Protein AF-A0A172UB29-F1 (afdb_monomer)

Secondary structure (DSSP, 8-state):
-HHHHHHHHH-EE-HHHHHTTHHHHHHHHHHHHHHTHHHHHHHHHHHHHHHHHHHHTSPTT--EEEEET-SS-TT--HHHHHTT-SEEEEE-SEE-TTGGGSS---SS----PPPP----------PPPPP-----

pLDDT: mean 78.4, std 21.33, range [29.17, 97.94]

Sequence (136 aa):
MIAEFIHYLGTRTNPGARRLGYAGEAAALEARHRRCREAWLPHLAATRAALLRAAELAHPNSGDALLVGGGSVHDLPLAELMDRFDRIVLLDIAFGVEARRFGQTLAEAVAAMPPRRHRHRRLAGKTPQPAARRIA

Radius of gyration: 22.89 Å; Cα contacts (8 Å, |Δi|>4): 131; chains: 1; bounding box: 74×30×66 Å

Solvent-accessible surface area (backbone atoms only — not comparable to full-atom values): 8321 Å² total; per-residue (Å²): 110,69,63,26,50,56,37,32,73,48,34,48,56,52,73,68,44,46,74,72,39,46,34,55,53,55,10,46,50,53,45,44,48,68,75,40,41,76,84,40,47,66,56,35,51,50,47,26,54,48,52,51,56,56,50,69,72,51,57,89,85,59,43,63,44,81,40,80,72,39,18,62,47,83,45,55,56,56,69,69,46,54,77,71,25,84,40,79,45,71,40,59,76,37,32,32,60,66,33,52,73,80,45,85,74,71,89,80,66,93,69,77,75,78,78,77,82,74,80,77,78,77,80,81,75,83,78,84,80,84,82,84,78,86,77,135

Nearest PDB structures (foldseek):
  7e7g-assembly1_A-2  TM=4.450E-01  e=2.363E+00  Pseudomonas aeruginosa PAO1

Foldseek 3Di:
DVQLVVFLVQKAADPVCVVVCVSSVLSVVVVCCVVCVVVCVVVLVVLQVVVVVVLVPQDQQNAEEEDEPCQEVSSHPVVSVVVRHVYYHYDDRMHTNVSVVVDPPPSDDPDDDDDDDDPPPDPPDDDDDDDDDDDD

Structure (mmCIF, N/CA/C/O backbone):
data_AF-A0A172UB29-F1
#
_entry.id   AF-A0A172UB29-F1
#
loop_
_atom_site.group_PDB
_atom_site.id
_atom_site.type_symbol
_atom_site.label_atom_id
_atom_site.label_alt_id
_atom_site.label_comp_id
_atom_site.label_asym_id
_atom_site.label_entity_id
_atom_site.label_seq_id
_atom_site.pdbx_PDB_ins_code
_atom_site.Cartn_x
_atom_site.Cartn_y
_atom_site.Cartn_z
_atom_site.occupancy
_atom_site.B_iso_or_equiv
_atom_site.auth_seq_id
_atom_site.auth_comp_id
_atom_site.auth_asym_id
_atom_site.auth_atom_id
_atom_site.pdbx_PDB_model_num
ATOM 1 N N . MET A 1 1 ? 14.954 -1.506 -15.864 1.00 76.56 1 MET A N 1
ATOM 2 C CA . MET A 1 1 ? 14.583 -2.849 -16.365 1.00 76.56 1 MET A CA 1
ATOM 3 C C . MET A 1 1 ? 14.936 -3.980 -15.396 1.00 76.56 1 MET A C 1
ATOM 5 O O . MET A 1 1 ? 14.059 -4.780 -15.102 1.00 76.56 1 MET A O 1
ATOM 9 N N . ILE A 1 2 ? 16.180 -4.088 -14.898 1.00 83.88 2 ILE A N 1
ATOM 10 C CA . ILE A 1 2 ? 16.585 -5.207 -14.014 1.00 83.88 2 ILE A CA 1
ATOM 11 C C . ILE A 1 2 ? 15.893 -5.143 -12.641 1.00 83.88 2 ILE A C 1
ATOM 13 O O . ILE A 1 2 ? 15.374 -6.151 -12.170 1.00 83.88 2 ILE A O 1
ATOM 17 N N . ALA A 1 3 ? 15.851 -3.967 -12.006 1.00 80.75 3 ALA A N 1
ATOM 18 C CA . ALA A 1 3 ? 15.209 -3.803 -10.700 1.00 80.75 3 ALA A CA 1
ATOM 19 C C . ALA A 1 3 ? 13.699 -4.090 -10.770 1.00 80.75 3 ALA A C 1
ATOM 21 O O . ALA A 1 3 ? 13.164 -4.823 -9.944 1.00 80.75 3 ALA A O 1
ATOM 22 N N . GLU A 1 4 ? 13.026 -3.579 -11.799 1.00 85.44 4 GLU A N 1
ATOM 23 C CA . GLU A 1 4 ? 11.618 -3.849 -12.092 1.00 85.44 4 GLU A CA 1
ATOM 24 C C . GLU A 1 4 ? 11.384 -5.344 -12.310 1.00 85.44 4 GLU A C 1
ATOM 26 O O . GLU A 1 4 ? 10.433 -5.896 -11.772 1.00 85.44 4 GLU A O 1
ATOM 31 N N . PHE A 1 5 ? 12.270 -6.035 -13.030 1.00 85.12 5 PHE A N 1
ATOM 32 C CA . PHE A 1 5 ? 12.148 -7.478 -13.223 1.00 85.12 5 PHE A CA 1
ATOM 33 C C . PHE A 1 5 ? 12.222 -8.249 -11.894 1.00 85.12 5 PHE A C 1
ATOM 35 O O . PHE A 1 5 ? 11.398 -9.128 -11.642 1.00 85.12 5 PHE A O 1
ATOM 42 N N . ILE A 1 6 ? 13.137 -7.874 -10.994 1.00 86.69 6 ILE A N 1
ATOM 43 C CA . ILE A 1 6 ? 13.233 -8.470 -9.650 1.00 86.69 6 ILE A CA 1
ATOM 44 C C . ILE A 1 6 ? 11.940 -8.233 -8.856 1.00 86.69 6 ILE A C 1
ATOM 46 O O . ILE A 1 6 ? 11.392 -9.162 -8.258 1.00 86.69 6 ILE A O 1
ATOM 50 N N . HIS A 1 7 ? 11.413 -7.007 -8.872 1.00 87.56 7 HIS A N 1
ATOM 51 C CA . HIS A 1 7 ? 10.161 -6.683 -8.186 1.00 87.56 7 HIS A CA 1
ATOM 52 C C . HIS A 1 7 ? 8.950 -7.401 -8.802 1.00 87.56 7 HIS A C 1
ATOM 54 O O . HIS A 1 7 ? 8.069 -7.864 -8.073 1.00 87.56 7 HIS A O 1
ATOM 60 N N . TYR A 1 8 ? 8.933 -7.585 -10.121 1.00 89.88 8 TYR A N 1
ATOM 61 C CA . TYR A 1 8 ? 7.884 -8.302 -10.845 1.00 89.88 8 TYR A CA 1
ATOM 62 C C . TYR A 1 8 ? 7.794 -9.776 -10.432 1.00 89.88 8 TYR A C 1
ATOM 64 O O . TYR A 1 8 ? 6.691 -10.289 -10.215 1.00 89.88 8 TYR A O 1
ATOM 72 N N . LEU A 1 9 ? 8.944 -10.444 -10.267 1.00 89.38 9 LEU A N 1
ATOM 73 C CA . LEU A 1 9 ? 9.010 -11.825 -9.771 1.00 89.38 9 LEU A CA 1
ATOM 74 C C . LEU A 1 9 ? 8.503 -11.944 -8.328 1.00 89.38 9 LEU A C 1
ATOM 76 O O . LEU A 1 9 ? 7.874 -12.935 -7.965 1.00 89.38 9 LEU A O 1
ATOM 80 N N . GLY A 1 10 ? 8.754 -10.925 -7.505 1.00 86.56 10 GLY A N 1
ATOM 81 C CA . GLY A 1 10 ? 8.307 -10.883 -6.112 1.00 86.56 10 GLY A CA 1
ATOM 82 C C . GLY A 1 10 ? 6.832 -10.515 -5.916 1.00 86.56 10 GLY A C 1
ATOM 83 O O . GLY A 1 10 ? 6.297 -10.736 -4.823 1.00 86.56 10 GLY A O 1
ATOM 84 N N . THR A 1 11 ? 6.184 -9.971 -6.951 1.00 89.56 11 THR A N 1
ATOM 85 C CA . THR A 1 11 ? 4.805 -9.478 -6.895 1.00 89.56 11 THR A CA 1
ATOM 86 C C . THR A 1 11 ? 3.809 -10.633 -6.916 1.00 89.56 11 THR A C 1
ATOM 88 O O . THR A 1 11 ? 3.832 -11.466 -7.823 1.00 89.56 11 THR A O 1
ATOM 91 N N . ARG A 1 12 ? 2.894 -10.675 -5.944 1.00 89.06 12 ARG A N 1
ATOM 92 C CA . ARG A 1 12 ? 1.749 -11.596 -5.918 1.00 89.06 12 ARG A CA 1
ATOM 93 C C . ARG A 1 12 ? 0.516 -10.907 -6.483 1.00 89.06 12 ARG A C 1
ATOM 95 O O . ARG A 1 12 ? 0.157 -9.824 -6.047 1.00 89.06 12 ARG A O 1
ATOM 102 N N . THR A 1 13 ? -0.138 -11.549 -7.438 1.00 90.44 13 THR A N 1
ATOM 103 C CA . THR A 1 13 ? -1.397 -11.092 -8.035 1.00 90.44 13 THR A CA 1
ATOM 104 C C . THR A 1 13 ? -2.075 -12.289 -8.701 1.00 90.44 13 THR A C 1
ATOM 106 O O . THR A 1 13 ? -1.395 -13.278 -9.005 1.00 90.44 13 THR A O 1
ATOM 109 N N . ASN A 1 14 ? -3.384 -12.217 -8.936 1.00 89.56 14 ASN A N 1
ATOM 110 C CA . ASN A 1 14 ? -4.099 -13.275 -9.647 1.00 89.56 14 ASN A CA 1
ATOM 111 C C . ASN A 1 14 ? -3.703 -13.312 -11.147 1.00 89.56 14 ASN A C 1
ATOM 113 O O . ASN A 1 14 ? -3.206 -12.314 -11.687 1.00 89.56 14 ASN A O 1
ATOM 117 N N . PRO A 1 15 ? -3.907 -14.438 -11.861 1.00 90.06 15 PRO A N 1
ATOM 118 C CA . PRO A 1 15 ? -3.489 -14.566 -13.260 1.00 90.06 15 PRO A CA 1
ATOM 119 C C . PRO A 1 15 ? -4.129 -13.541 -14.208 1.00 90.06 15 PRO A C 1
ATOM 121 O O . PRO A 1 15 ? -3.479 -13.087 -15.151 1.00 90.06 15 PRO A O 1
ATOM 124 N N . GLY A 1 16 ? -5.384 -13.152 -13.960 1.00 92.94 16 GLY A N 1
ATOM 125 C CA . GLY A 1 16 ? -6.088 -12.144 -14.756 1.00 92.94 16 GLY A CA 1
ATOM 126 C C . GLY A 1 16 ? -5.430 -10.772 -14.640 1.00 92.94 16 GLY A C 1
ATOM 127 O O . GLY A 1 16 ? -5.076 -10.163 -15.645 1.00 92.94 16 GLY A O 1
ATOM 128 N N . ALA A 1 17 ? -5.169 -10.331 -13.416 1.00 90.06 17 ALA A N 1
ATOM 129 C CA . ALA A 1 17 ? -4.491 -9.078 -13.131 1.00 90.06 17 ALA A CA 1
ATOM 130 C C . ALA A 1 17 ? -3.038 -9.073 -13.633 1.00 90.06 17 ALA A C 1
ATOM 132 O O . ALA A 1 17 ? -2.562 -8.060 -14.148 1.00 90.06 17 ALA A O 1
ATOM 133 N N . ARG A 1 18 ? -2.342 -10.218 -13.582 1.00 91.62 18 ARG A N 1
ATOM 134 C CA . ARG A 1 18 ? -1.015 -10.346 -14.200 1.00 91.62 18 ARG A CA 1
ATOM 135 C C . ARG A 1 18 ? -1.067 -10.136 -15.711 1.00 91.62 18 ARG A C 1
ATOM 137 O O . ARG A 1 18 ? -0.240 -9.397 -16.234 1.00 91.62 18 ARG A O 1
ATOM 144 N N . ARG A 1 19 ? -2.039 -10.744 -16.400 1.00 94.00 19 ARG A N 1
ATOM 145 C CA . ARG A 1 19 ? -2.247 -10.562 -17.850 1.00 94.00 19 ARG A CA 1
ATOM 146 C C . ARG A 1 19 ? -2.591 -9.120 -18.219 1.00 94.00 19 ARG A C 1
ATOM 148 O O . ARG A 1 19 ? -2.198 -8.672 -19.286 1.00 94.00 19 ARG A O 1
ATOM 155 N N . LEU A 1 20 ? -3.288 -8.408 -17.336 1.00 95.50 20 LEU A N 1
ATOM 156 C CA . LEU A 1 20 ? -3.611 -6.987 -17.499 1.00 95.50 20 LEU A CA 1
ATOM 157 C C . LEU A 1 20 ? -2.433 -6.047 -17.180 1.00 95.50 20 LEU A C 1
ATOM 159 O O . LEU A 1 20 ? -2.568 -4.841 -17.342 1.00 95.50 20 LEU A O 1
ATOM 163 N N . GLY A 1 21 ? -1.284 -6.570 -16.740 1.00 94.56 21 GLY A N 1
ATOM 164 C CA . GLY A 1 21 ? -0.074 -5.777 -16.505 1.00 94.56 21 GLY A CA 1
ATOM 165 C C . GLY A 1 21 ? 0.085 -5.223 -15.087 1.00 94.56 21 GLY A C 1
ATOM 166 O O . GLY A 1 21 ? 1.119 -4.626 -14.797 1.00 94.56 21 GLY A O 1
ATOM 167 N N . TYR A 1 22 ? -0.843 -5.484 -14.157 1.00 93.50 22 TYR A N 1
ATOM 168 C CA . TYR A 1 22 ? -0.777 -4.931 -12.792 1.00 93.50 22 TYR A CA 1
ATOM 169 C C . TYR A 1 22 ? 0.471 -5.359 -12.012 1.00 93.50 22 TYR A C 1
ATOM 171 O O . TYR A 1 22 ? 0.996 -4.590 -11.212 1.00 93.50 22 TYR A O 1
ATOM 179 N N . ALA A 1 23 ? 0.998 -6.560 -12.270 1.00 92.56 23 ALA A N 1
ATOM 180 C CA . ALA A 1 23 ? 2.272 -6.972 -11.682 1.00 92.56 23 ALA A CA 1
ATOM 181 C C . ALA A 1 23 ? 3.457 -6.134 -12.194 1.00 92.56 23 ALA A C 1
ATOM 183 O O . ALA A 1 23 ? 4.396 -5.879 -11.444 1.00 92.56 23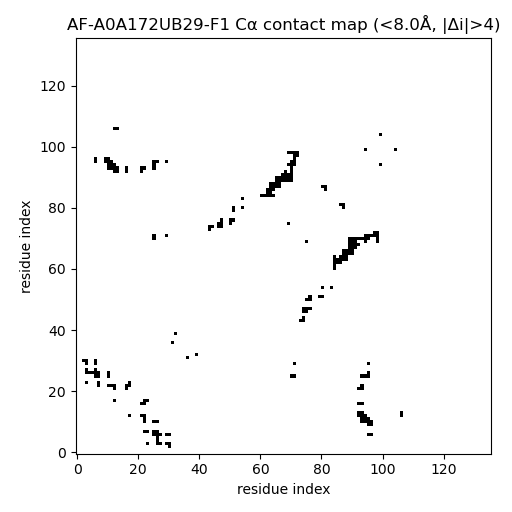 ALA A O 1
ATOM 184 N N . GLY A 1 24 ? 3.418 -5.720 -13.465 1.00 94.44 24 GLY A N 1
ATOM 185 C CA . GLY A 1 24 ? 4.416 -4.834 -14.060 1.00 94.44 24 GLY A CA 1
ATOM 186 C C . GLY A 1 24 ? 4.341 -3.433 -13.463 1.00 94.44 24 GLY A C 1
ATOM 187 O O . GLY A 1 24 ? 5.364 -2.896 -13.048 1.00 94.44 24 GLY A O 1
ATOM 188 N N . GLU A 1 25 ? 3.132 -2.889 -13.328 1.00 93.88 25 GLU A N 1
ATOM 189 C CA . GLU A 1 25 ? 2.908 -1.577 -12.710 1.00 93.88 25 GLU A CA 1
ATOM 190 C C . GLU A 1 25 ? 3.346 -1.543 -11.241 1.00 93.88 25 GLU A C 1
ATOM 192 O O . GLU A 1 25 ? 4.076 -0.638 -10.834 1.00 93.88 25 GLU A O 1
ATOM 197 N N . ALA A 1 26 ? 2.997 -2.566 -10.454 1.00 92.38 26 ALA A N 1
ATOM 198 C CA . ALA A 1 26 ? 3.446 -2.681 -9.066 1.00 92.38 26 ALA A CA 1
ATOM 199 C C . ALA A 1 26 ? 4.982 -2.725 -8.964 1.00 92.38 26 ALA A C 1
ATOM 201 O O . ALA A 1 26 ? 5.587 -2.045 -8.132 1.00 92.38 26 ALA A O 1
ATOM 202 N N . ALA A 1 27 ? 5.636 -3.472 -9.856 1.00 93.88 27 ALA A N 1
ATOM 203 C CA . ALA A 1 27 ? 7.089 -3.549 -9.911 1.00 93.88 27 ALA A CA 1
ATOM 204 C C . ALA A 1 27 ? 7.752 -2.229 -10.339 1.00 93.88 27 ALA A C 1
ATOM 206 O O . ALA A 1 27 ? 8.789 -1.842 -9.790 1.00 93.88 27 ALA A O 1
ATOM 207 N N . ALA A 1 28 ? 7.151 -1.520 -11.296 1.00 93.69 28 ALA A N 1
ATOM 208 C CA . ALA A 1 28 ? 7.603 -0.205 -11.730 1.00 93.69 28 ALA A CA 1
ATOM 209 C C . ALA A 1 28 ? 7.442 0.843 -10.619 1.00 93.69 28 ALA A C 1
ATOM 211 O O . ALA A 1 28 ? 8.308 1.711 -10.463 1.00 93.69 28 ALA A O 1
ATOM 212 N N . LEU A 1 29 ? 6.369 0.758 -9.826 1.00 92.19 29 LEU A N 1
ATOM 213 C CA . LEU A 1 29 ? 6.147 1.616 -8.665 1.00 92.19 29 LEU A CA 1
ATOM 214 C C . LEU A 1 29 ? 7.235 1.409 -7.609 1.00 92.19 29 LEU A C 1
ATOM 216 O O . LEU A 1 29 ? 7.826 2.385 -7.155 1.00 92.19 29 LEU A O 1
ATOM 220 N N . GLU A 1 30 ? 7.573 0.158 -7.299 1.00 92.81 30 GLU A N 1
ATOM 221 C CA . GLU A 1 30 ? 8.637 -0.176 -6.350 1.00 92.81 30 GLU A CA 1
ATOM 222 C C . GLU A 1 30 ? 10.012 0.337 -6.815 1.00 92.81 30 GLU A C 1
ATOM 224 O O . GLU A 1 30 ? 10.741 0.993 -6.066 1.00 92.81 30 GLU A O 1
ATOM 229 N N . ALA A 1 31 ? 10.354 0.122 -8.089 1.00 92.94 31 ALA A N 1
ATOM 230 C CA . ALA A 1 31 ? 11.600 0.637 -8.652 1.00 92.94 31 ALA A CA 1
ATOM 231 C C . ALA A 1 31 ? 11.642 2.176 -8.663 1.00 92.94 31 ALA A C 1
ATOM 233 O O . ALA A 1 31 ? 12.700 2.778 -8.460 1.00 92.94 31 ALA A O 1
ATOM 234 N N . ARG A 1 32 ? 10.504 2.842 -8.902 1.00 92.75 32 ARG A N 1
ATOM 235 C CA . ARG A 1 32 ? 10.397 4.307 -8.846 1.00 92.75 32 ARG A CA 1
ATOM 236 C C . ARG A 1 32 ? 10.530 4.825 -7.418 1.00 92.75 32 ARG A C 1
ATOM 238 O O . ARG A 1 32 ? 11.297 5.761 -7.220 1.00 92.75 32 ARG A O 1
ATOM 245 N N . HIS A 1 33 ? 9.876 4.193 -6.445 1.00 93.62 33 HIS A N 1
ATOM 246 C CA . HIS A 1 33 ? 10.025 4.538 -5.033 1.00 93.62 33 HIS A CA 1
ATOM 247 C C . HIS A 1 33 ? 11.496 4.482 -4.609 1.00 93.62 33 HIS A C 1
ATOM 249 O O . HIS A 1 33 ? 11.995 5.426 -4.007 1.00 93.62 33 HIS A O 1
ATOM 255 N N . ARG A 1 34 ? 12.233 3.436 -5.008 1.00 91.69 34 ARG A N 1
ATOM 256 C CA . ARG A 1 34 ? 13.672 3.329 -4.720 1.00 91.69 34 ARG A CA 1
ATOM 257 C C . ARG A 1 34 ? 14.505 4.439 -5.364 1.00 91.69 34 ARG A C 1
ATOM 259 O O . ARG A 1 34 ? 15.342 5.027 -4.689 1.00 91.69 34 ARG A O 1
ATOM 266 N N . ARG A 1 35 ? 14.283 4.738 -6.649 1.00 94.44 35 ARG A N 1
ATOM 267 C CA . ARG A 1 35 ? 15.043 5.773 -7.383 1.00 94.44 35 ARG A CA 1
ATOM 268 C C . ARG A 1 35 ? 14.738 7.192 -6.912 1.00 94.44 35 ARG A C 1
ATOM 270 O O . ARG A 1 35 ? 15.628 8.030 -6.898 1.00 94.44 35 ARG A O 1
ATOM 277 N N . CYS A 1 36 ? 13.486 7.462 -6.557 1.00 95.25 36 CYS A N 1
ATOM 278 C CA . CYS A 1 36 ? 12.996 8.797 -6.222 1.00 95.25 36 CYS A CA 1
ATOM 279 C C . CYS A 1 36 ? 12.724 8.961 -4.722 1.00 95.25 36 CYS A C 1
ATOM 281 O O . CYS A 1 36 ? 11.994 9.872 -4.343 1.00 95.25 36 CYS A O 1
ATOM 283 N N . ARG A 1 37 ? 13.296 8.094 -3.874 1.00 94.19 37 ARG A N 1
ATOM 284 C CA . ARG A 1 37 ? 12.953 7.986 -2.450 1.00 94.19 37 ARG A CA 1
ATOM 285 C C . ARG A 1 37 ? 12.967 9.331 -1.734 1.00 94.19 37 ARG A C 1
ATOM 287 O O . ARG A 1 37 ? 12.012 9.648 -1.039 1.00 94.19 37 ARG A O 1
ATOM 294 N N . GLU A 1 38 ? 14.018 10.125 -1.919 1.00 96.44 38 GLU A N 1
ATOM 295 C CA . GLU A 1 38 ? 14.164 11.430 -1.260 1.00 96.44 38 GLU A CA 1
ATOM 296 C C . GLU A 1 38 ? 13.093 12.426 -1.698 1.00 96.44 38 GLU A C 1
ATOM 298 O O . GLU A 1 38 ? 12.422 13.019 -0.858 1.00 96.44 38 GLU A O 1
ATOM 303 N N . ALA A 1 39 ? 12.863 12.538 -3.008 1.00 97.06 39 ALA A N 1
ATOM 304 C CA . ALA A 1 39 ? 11.792 13.364 -3.558 1.00 97.06 39 ALA A CA 1
ATOM 305 C C . ALA A 1 39 ? 10.399 12.877 -3.121 1.00 97.06 39 ALA A C 1
ATOM 307 O O . ALA A 1 39 ? 9.436 13.642 -3.138 1.00 97.06 39 ALA A O 1
ATOM 308 N N . TRP A 1 40 ? 10.283 11.600 -2.742 1.00 96.38 40 TRP A N 1
ATOM 309 C CA . TRP A 1 40 ? 9.037 10.985 -2.311 1.00 96.38 40 TRP A CA 1
ATOM 310 C C . TRP A 1 40 ? 8.739 11.174 -0.818 1.00 96.38 40 TRP A C 1
ATOM 312 O O . TRP A 1 40 ? 7.574 11.219 -0.427 1.00 96.38 40 TRP A O 1
ATOM 322 N N . LEU A 1 41 ? 9.763 11.365 0.023 1.00 96.62 41 LEU A N 1
ATOM 323 C CA . LEU A 1 41 ? 9.604 11.488 1.478 1.00 96.62 41 LEU A CA 1
ATOM 324 C C . LEU A 1 41 ? 8.497 12.469 1.915 1.00 96.62 41 LEU A C 1
ATOM 326 O O . LEU A 1 41 ? 7.694 12.073 2.765 1.00 96.62 41 LEU A O 1
ATOM 330 N N . PRO A 1 42 ? 8.381 13.693 1.352 1.00 97.50 42 PRO A N 1
ATOM 331 C CA . PRO A 1 42 ? 7.354 14.636 1.789 1.00 97.50 42 PRO A CA 1
ATOM 332 C C . PRO A 1 42 ? 5.932 14.129 1.537 1.00 97.50 42 PRO A C 1
ATOM 334 O O . PRO A 1 42 ? 5.062 14.297 2.390 1.00 97.50 42 PRO A O 1
ATOM 337 N N . HIS A 1 43 ? 5.683 13.471 0.401 1.00 95.56 43 HIS A N 1
ATOM 338 C CA . HIS A 1 43 ? 4.346 12.954 0.122 1.00 95.56 43 HIS A CA 1
ATOM 339 C C . HIS A 1 43 ? 4.041 11.695 0.929 1.00 95.56 43 HIS A C 1
ATOM 341 O O . HIS A 1 43 ? 2.916 11.552 1.389 1.00 95.56 43 HIS A O 1
ATOM 347 N N . LEU A 1 44 ? 5.024 10.813 1.161 1.00 96.12 44 LEU A N 1
ATOM 348 C CA . LEU A 1 44 ? 4.817 9.631 2.002 1.00 96.12 44 LEU A CA 1
ATOM 349 C C . LEU A 1 44 ? 4.433 10.065 3.422 1.00 96.12 44 LEU A C 1
ATOM 351 O O . LEU A 1 44 ? 3.505 9.517 4.011 1.00 96.12 44 LEU A O 1
ATOM 355 N N . ALA A 1 45 ? 5.097 11.098 3.951 1.00 97.31 45 ALA A N 1
ATOM 356 C CA . ALA A 1 45 ? 4.746 11.690 5.238 1.00 97.31 45 ALA A CA 1
ATOM 357 C C . ALA A 1 45 ? 3.336 12.308 5.227 1.00 97.31 45 ALA A C 1
ATOM 359 O O . ALA A 1 45 ? 2.567 12.099 6.167 1.00 97.31 45 ALA A O 1
ATOM 360 N N . ALA A 1 46 ? 2.967 13.020 4.157 1.00 97.94 46 ALA A N 1
ATOM 361 C CA . ALA A 1 46 ? 1.636 13.603 4.013 1.00 97.94 46 ALA A CA 1
ATOM 362 C C . ALA A 1 46 ? 0.529 12.536 3.962 1.00 97.94 46 ALA A C 1
ATOM 364 O O . ALA A 1 46 ? -0.486 12.690 4.647 1.00 97.94 46 ALA A O 1
ATOM 365 N N . THR A 1 47 ? 0.734 11.441 3.222 1.00 96.44 47 THR A N 1
ATOM 366 C CA . THR A 1 47 ? -0.206 10.313 3.160 1.00 96.44 47 THR A CA 1
ATOM 367 C C . THR A 1 47 ? -0.356 9.643 4.520 1.00 96.44 47 THR A C 1
ATOM 369 O O . THR A 1 47 ? -1.481 9.459 4.983 1.00 96.44 47 THR A O 1
ATOM 372 N N . ARG A 1 48 ? 0.756 9.362 5.215 1.00 97.06 48 ARG A N 1
ATOM 373 C CA . ARG A 1 48 ? 0.720 8.804 6.578 1.00 97.06 48 ARG A CA 1
ATOM 374 C C . ARG A 1 48 ? -0.072 9.699 7.525 1.00 97.06 48 ARG A C 1
ATOM 376 O O . ARG A 1 48 ? -0.975 9.224 8.205 1.00 97.06 48 ARG A O 1
ATOM 383 N N . ALA A 1 49 ? 0.201 11.003 7.525 1.00 97.94 49 ALA A N 1
ATOM 384 C CA . ALA A 1 49 ? -0.520 11.952 8.366 1.00 97.94 49 ALA A CA 1
ATOM 385 C C . ALA A 1 49 ? -2.018 12.022 8.019 1.00 97.94 49 ALA A C 1
ATOM 387 O O . ALA A 1 49 ? -2.853 12.144 8.912 1.00 97.94 49 ALA A O 1
ATOM 388 N N . ALA A 1 50 ? -2.377 11.932 6.735 1.00 97.06 50 ALA A N 1
ATOM 389 C CA . ALA A 1 50 ? -3.772 11.888 6.308 1.00 97.06 50 ALA A CA 1
ATOM 390 C C . ALA A 1 50 ? -4.485 10.616 6.790 1.00 97.06 50 ALA A C 1
ATOM 392 O O . ALA A 1 50 ? -5.601 10.712 7.295 1.00 97.06 50 ALA A O 1
ATOM 393 N N . LEU A 1 51 ? -3.831 9.454 6.698 1.00 95.69 51 LEU A N 1
ATOM 394 C CA . LEU A 1 51 ? -4.360 8.186 7.205 1.00 95.69 51 LEU A CA 1
ATOM 395 C C . LEU A 1 51 ? -4.551 8.211 8.723 1.00 95.69 51 LEU A C 1
ATOM 397 O O . LEU A 1 51 ? -5.579 7.747 9.203 1.00 95.69 51 LEU A O 1
ATOM 401 N N . LEU A 1 52 ? -3.613 8.793 9.473 1.00 95.94 52 LEU A N 1
ATOM 402 C CA . LEU A 1 52 ? -3.735 8.924 10.928 1.00 95.94 52 LEU A CA 1
ATOM 403 C C . LEU A 1 52 ? -4.877 9.858 11.329 1.00 95.94 52 LEU A C 1
ATOM 405 O O . LEU A 1 52 ? -5.688 9.486 12.171 1.00 95.94 52 LEU A O 1
ATOM 409 N N . ARG A 1 53 ? -5.023 11.010 10.664 1.00 96.56 53 ARG A N 1
ATOM 410 C CA . ARG A 1 53 ? -6.180 11.896 10.882 1.00 96.56 53 ARG A CA 1
ATOM 411 C C . ARG A 1 53 ? -7.500 11.212 10.535 1.00 96.56 53 ARG A C 1
ATOM 413 O O . ARG A 1 53 ? -8.478 11.361 11.254 1.00 96.56 53 ARG A O 1
ATOM 420 N N . ALA A 1 54 ? -7.546 10.451 9.442 1.00 93.81 54 ALA A N 1
ATOM 421 C CA . ALA A 1 54 ? -8.737 9.684 9.086 1.00 93.81 54 ALA A CA 1
ATOM 422 C C . ALA A 1 54 ? -9.036 8.605 10.135 1.00 93.81 54 ALA A C 1
ATOM 424 O O . ALA A 1 54 ? -10.191 8.416 10.514 1.00 93.81 54 ALA A O 1
ATOM 425 N N . ALA A 1 55 ? -7.996 7.941 10.644 1.00 93.31 55 ALA A N 1
ATOM 426 C CA . ALA A 1 55 ? -8.128 6.987 11.725 1.00 93.31 55 ALA A CA 1
ATOM 427 C C . ALA A 1 55 ? -8.703 7.669 12.970 1.00 93.31 55 ALA A C 1
ATOM 429 O O . ALA A 1 55 ? -9.687 7.166 13.487 1.00 93.31 55 ALA A O 1
ATOM 430 N N . GLU A 1 56 ? -8.195 8.829 13.400 1.00 92.69 56 GLU A N 1
ATOM 431 C CA . GLU A 1 56 ? -8.697 9.593 14.559 1.00 92.69 56 GLU A CA 1
ATOM 432 C C . GLU A 1 56 ? -10.217 9.823 14.556 1.00 92.69 56 GLU A C 1
ATOM 434 O O . GLU A 1 56 ? -10.837 9.797 15.619 1.00 92.69 56 GLU A O 1
ATOM 439 N N . LEU A 1 57 ? -10.821 9.977 13.375 1.00 91.69 57 LEU A N 1
ATOM 440 C CA . LEU A 1 57 ? -12.265 10.159 13.209 1.00 91.69 57 LEU A CA 1
ATOM 441 C C . LEU A 1 57 ? -13.078 8.873 13.415 1.00 91.69 57 LEU A C 1
ATOM 443 O O . LEU A 1 57 ? -14.291 8.940 13.613 1.00 91.69 57 LEU A O 1
ATOM 447 N N . ALA A 1 58 ? -12.446 7.700 13.368 1.00 88.69 58 ALA A N 1
ATOM 448 C CA . ALA A 1 58 ? -13.124 6.436 13.618 1.00 88.69 58 ALA A CA 1
ATOM 449 C C . ALA A 1 58 ? -13.476 6.292 15.109 1.00 88.69 58 ALA A C 1
ATOM 451 O O . ALA A 1 58 ? -12.681 6.652 15.986 1.00 88.69 58 ALA A O 1
ATOM 452 N N . HIS A 1 59 ? -14.663 5.743 15.385 1.00 81.94 59 HIS A N 1
ATOM 453 C CA . HIS A 1 59 ? -15.212 5.589 16.733 1.00 81.94 59 HIS A CA 1
ATOM 454 C C . HIS A 1 59 ? -14.275 4.814 17.682 1.00 81.94 59 HIS A C 1
ATOM 456 O O . HIS A 1 59 ? -13.561 3.900 17.254 1.00 81.94 59 HIS A O 1
ATOM 462 N N . PRO A 1 60 ? -14.308 5.097 18.995 1.00 73.62 60 PRO A N 1
ATOM 463 C CA . PRO A 1 60 ? -13.662 4.236 19.981 1.00 73.62 60 PRO A CA 1
ATOM 464 C C . PRO A 1 60 ? -14.144 2.784 19.828 1.00 73.62 60 PRO A C 1
ATOM 466 O O . PRO A 1 60 ? -15.347 2.547 19.724 1.00 73.62 60 PRO A O 1
ATOM 469 N N . ASN A 1 61 ? -13.217 1.819 19.833 1.00 72.69 61 ASN A N 1
ATOM 470 C CA . ASN A 1 61 ? -13.477 0.390 19.588 1.00 72.69 61 ASN A CA 1
ATOM 471 C C . ASN A 1 61 ? -13.983 0.057 18.169 1.00 72.69 61 ASN A C 1
ATOM 473 O O . ASN A 1 61 ? -14.814 -0.834 18.008 1.00 72.69 61 ASN A O 1
ATOM 477 N N . SER A 1 62 ? -13.479 0.743 17.137 1.00 77.94 62 SER A N 1
ATOM 478 C CA . SER A 1 62 ? -13.850 0.497 15.727 1.00 77.94 62 SER A CA 1
ATOM 479 C C . SER A 1 62 ? -13.530 -0.915 15.197 1.00 77.94 62 SER A C 1
ATOM 481 O O . SER A 1 62 ? -13.893 -1.222 14.066 1.00 77.94 62 SER A O 1
ATOM 483 N N . GLY A 1 63 ? -12.894 -1.788 15.986 1.00 87.81 63 GLY A N 1
ATOM 484 C CA . GLY A 1 63 ? -12.569 -3.153 15.582 1.00 87.81 63 GLY A CA 1
ATOM 485 C C . GLY A 1 63 ? -11.525 -3.156 14.471 1.00 87.81 63 GLY A C 1
ATOM 486 O O . GLY A 1 63 ? -10.380 -2.777 14.703 1.00 87.81 63 GLY A O 1
ATOM 487 N N . ASP A 1 64 ? -11.925 -3.552 13.265 1.00 90.31 64 ASP A N 1
ATOM 488 C CA . ASP A 1 64 ? -11.025 -3.729 12.127 1.00 90.31 64 ASP A CA 1
ATOM 489 C C . ASP A 1 64 ? -11.008 -2.508 11.194 1.00 90.31 64 ASP A C 1
ATOM 491 O O . ASP A 1 64 ? -12.035 -1.867 10.975 1.00 90.31 64 ASP A O 1
ATOM 495 N N . ALA A 1 65 ? -9.870 -2.250 10.546 1.00 90.44 65 ALA A N 1
ATOM 496 C CA . ALA A 1 65 ? -9.760 -1.278 9.459 1.00 90.44 65 ALA A CA 1
ATOM 497 C C . ALA A 1 65 ? -9.435 -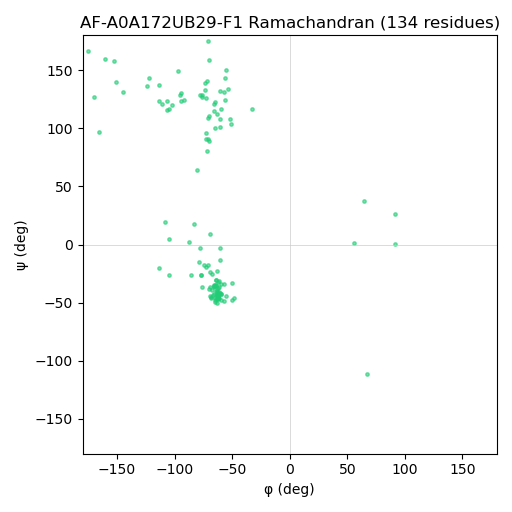1.955 8.121 1.00 90.44 65 ALA A C 1
ATOM 499 O O . ALA A 1 65 ? -8.569 -2.827 8.043 1.00 90.44 65 ALA A O 1
ATOM 500 N N . LEU A 1 66 ? -10.103 -1.512 7.054 1.00 91.50 66 LEU A N 1
ATOM 501 C CA . LEU A 1 66 ? -9.820 -1.902 5.672 1.00 91.50 66 LEU A CA 1
ATOM 502 C C . LEU A 1 66 ? -9.042 -0.781 4.976 1.00 91.50 66 LEU A C 1
ATOM 504 O O . LEU A 1 66 ? -9.548 0.330 4.838 1.00 91.50 66 LEU A O 1
ATOM 508 N N . LEU A 1 67 ? -7.840 -1.088 4.496 1.00 90.94 67 LEU A N 1
ATOM 509 C CA . LEU A 1 67 ? -7.027 -0.189 3.682 1.00 90.94 67 LEU A CA 1
ATOM 510 C C . LEU A 1 67 ? -7.046 -0.671 2.232 1.00 90.94 67 LEU A C 1
ATOM 512 O O . LEU A 1 67 ? -6.566 -1.763 1.925 1.00 90.94 67 LEU A O 1
ATOM 516 N N . VAL A 1 68 ? -7.603 0.148 1.343 1.00 92.00 68 VAL A N 1
ATOM 517 C CA . VAL A 1 68 ? -7.669 -0.126 -0.098 1.00 92.00 68 VAL A CA 1
ATOM 518 C C . VAL A 1 68 ? -6.482 0.540 -0.793 1.00 92.00 68 VAL A C 1
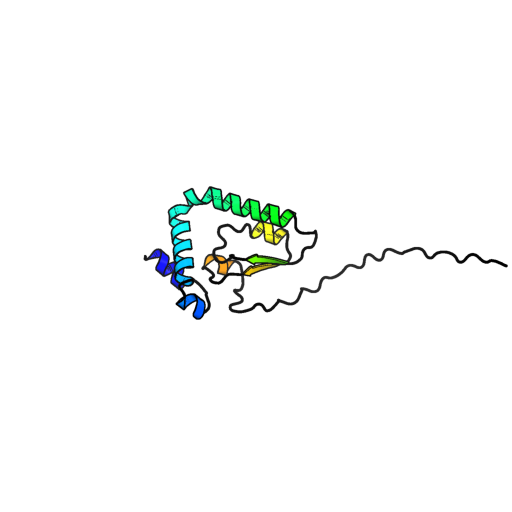ATOM 520 O O . VAL A 1 68 ? -6.241 1.724 -0.581 1.00 92.00 68 VAL A O 1
ATOM 523 N N . GLY A 1 69 ? -5.756 -0.212 -1.622 1.00 87.75 69 GLY A N 1
ATOM 524 C CA . GLY A 1 69 ? -4.514 0.240 -2.264 1.00 87.75 69 GLY A CA 1
ATOM 525 C C . GLY A 1 69 ? -3.248 -0.077 -1.456 1.00 87.75 69 GLY A C 1
ATOM 526 O O . GLY A 1 69 ? -2.254 0.637 -1.545 1.00 87.75 69 GLY A O 1
ATOM 527 N N . GLY A 1 70 ? -3.283 -1.122 -0.619 1.00 87.81 70 GLY A N 1
ATOM 528 C CA . GLY A 1 70 ? -2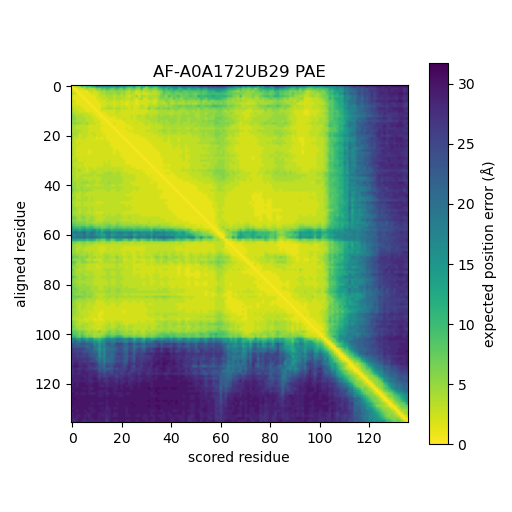.200 -1.468 0.311 1.00 87.81 70 GLY A CA 1
ATOM 529 C C . GLY A 1 70 ? -1.043 -2.287 -0.279 1.00 87.81 70 GLY A C 1
ATOM 530 O O . GLY A 1 70 ? -0.309 -2.926 0.474 1.00 87.81 70 GLY A O 1
ATOM 531 N N . GLY A 1 71 ? -0.883 -2.328 -1.603 1.00 87.31 71 GLY A N 1
ATOM 532 C CA . GLY A 1 71 ? 0.012 -3.258 -2.298 1.00 87.31 71 GLY A CA 1
ATOM 533 C C . GLY A 1 71 ? 1.513 -3.028 -2.097 1.00 87.31 71 GLY A C 1
ATOM 534 O O . GLY A 1 71 ? 2.292 -3.975 -2.237 1.00 87.31 71 GLY A O 1
ATOM 535 N N . SER A 1 72 ? 1.936 -1.804 -1.753 1.00 88.00 72 SER A N 1
ATOM 536 C CA . SER A 1 72 ? 3.358 -1.441 -1.580 1.00 88.00 72 SER A CA 1
ATOM 537 C C . SER A 1 72 ? 3.762 -1.088 -0.145 1.00 88.00 72 SER A C 1
ATOM 539 O O . SER A 1 72 ? 4.943 -1.166 0.176 1.00 88.00 72 SER A O 1
ATOM 541 N N . VAL A 1 73 ? 2.792 -0.740 0.710 1.00 91.00 73 VAL A N 1
ATOM 542 C CA . VAL A 1 73 ? 2.914 -0.372 2.138 1.00 91.00 73 VAL A CA 1
ATOM 543 C C . VAL A 1 73 ? 3.861 0.789 2.497 1.00 91.00 73 VAL A C 1
ATOM 545 O O . VAL A 1 73 ? 3.969 1.129 3.673 1.00 91.00 73 VAL A O 1
ATOM 548 N N . HIS A 1 74 ? 4.523 1.442 1.535 1.00 91.44 74 HIS A N 1
ATOM 549 C CA . HIS A 1 74 ? 5.534 2.483 1.811 1.00 91.44 74 HIS A CA 1
ATOM 550 C C . HIS A 1 74 ? 4.981 3.727 2.510 1.00 91.44 74 HIS A C 1
ATOM 552 O O . HIS A 1 74 ? 5.681 4.382 3.284 1.00 91.44 74 HIS A O 1
ATOM 558 N N . ASP A 1 75 ? 3.727 4.058 2.252 1.00 92.81 75 ASP A N 1
ATOM 559 C CA . ASP A 1 75 ? 3.003 5.226 2.747 1.00 92.81 75 ASP A CA 1
ATOM 560 C C . ASP A 1 75 ? 2.000 4.891 3.861 1.00 92.81 75 ASP A C 1
ATOM 562 O O . ASP A 1 75 ? 1.293 5.779 4.337 1.00 92.81 75 ASP A O 1
ATOM 566 N N . LEU A 1 76 ? 1.963 3.638 4.324 1.00 92.88 76 LEU A N 1
ATOM 567 C CA . LEU A 1 76 ? 1.039 3.201 5.368 1.00 92.88 76 LEU A CA 1
ATOM 568 C C . LEU A 1 76 ? 1.698 3.273 6.758 1.00 92.88 76 LEU A C 1
ATOM 570 O O . LEU A 1 76 ? 2.722 2.621 6.978 1.00 92.88 76 LEU A O 1
ATOM 574 N N . PRO A 1 77 ? 1.117 4.005 7.728 1.00 93.88 77 PRO A N 1
ATOM 575 C CA . PRO A 1 77 ? 1.582 4.030 9.114 1.00 93.88 77 PRO A CA 1
ATOM 576 C C . PRO A 1 77 ? 1.062 2.791 9.866 1.00 93.88 77 PRO A C 1
ATOM 578 O O . PRO A 1 77 ? 0.196 2.877 10.732 1.00 93.88 77 PRO A O 1
ATOM 581 N N . LEU A 1 78 ? 1.499 1.597 9.444 1.00 90.12 78 LEU A N 1
ATOM 582 C CA . LEU A 1 78 ? 0.917 0.331 9.911 1.00 90.12 78 LEU A CA 1
ATOM 583 C C . LEU A 1 78 ? 1.071 0.119 11.418 1.00 90.12 78 LEU A C 1
ATOM 585 O O . LEU A 1 78 ? 0.151 -0.413 12.025 1.00 90.12 78 LEU A O 1
ATOM 589 N N . ALA A 1 79 ? 2.190 0.533 12.017 1.00 88.94 79 ALA A N 1
ATOM 590 C CA . ALA A 1 79 ? 2.408 0.371 13.453 1.00 88.94 79 ALA A CA 1
ATOM 591 C C . ALA A 1 79 ? 1.376 1.179 14.251 1.00 88.94 79 ALA A C 1
ATOM 593 O O . ALA A 1 79 ? 0.656 0.635 15.082 1.00 88.94 79 ALA A O 1
ATOM 594 N N . GLU A 1 80 ? 1.225 2.453 13.905 1.00 91.69 80 GLU A N 1
ATOM 595 C CA . GLU A 1 80 ? 0.295 3.374 14.547 1.00 91.69 80 GLU A CA 1
ATOM 596 C C . GLU A 1 80 ? -1.170 2.966 14.319 1.00 91.69 80 GLU A C 1
ATOM 598 O O . GLU A 1 80 ? -2.015 3.116 15.200 1.00 91.69 80 GLU A O 1
ATOM 603 N N . LEU A 1 81 ? -1.489 2.421 13.140 1.00 90.69 81 LEU A N 1
ATOM 604 C CA . LEU A 1 81 ? -2.823 1.892 12.858 1.00 90.69 81 LEU A CA 1
ATOM 605 C C . LEU A 1 81 ? -3.098 0.599 13.642 1.00 90.69 81 LEU A C 1
ATOM 607 O O . LEU A 1 81 ? -4.208 0.418 14.136 1.00 90.69 81 LEU A O 1
ATOM 611 N N . MET A 1 82 ? -2.109 -0.283 13.799 1.00 87.62 82 MET A N 1
ATOM 612 C CA . MET A 1 82 ? -2.241 -1.516 14.587 1.00 87.62 82 MET A CA 1
ATOM 613 C C . MET A 1 82 ? -2.404 -1.257 16.090 1.00 87.62 82 MET A C 1
ATOM 615 O O . MET A 1 82 ? -3.022 -2.070 16.769 1.00 87.62 82 MET A O 1
ATOM 619 N N . ASP A 1 83 ? -1.925 -0.122 16.603 1.00 88.75 83 ASP A N 1
ATOM 620 C CA . ASP A 1 83 ? -2.186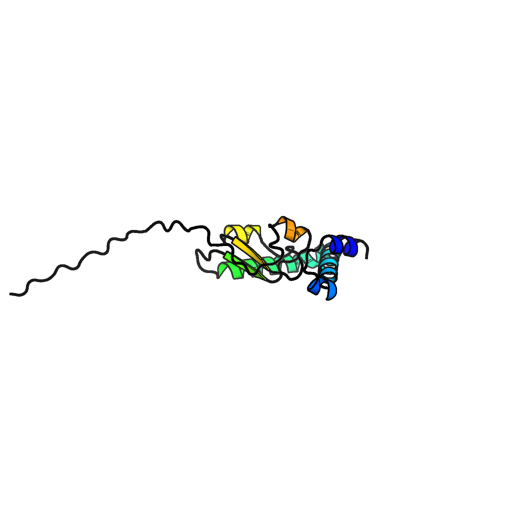 0.293 17.989 1.00 88.75 83 ASP A CA 1
ATOM 621 C C . ASP A 1 83 ? -3.637 0.759 18.202 1.00 88.75 83 ASP A C 1
ATOM 623 O O . ASP A 1 83 ? -4.129 0.803 19.333 1.00 88.75 83 ASP A O 1
ATOM 627 N N . ARG A 1 84 ? -4.341 1.117 17.120 1.00 88.00 84 ARG A N 1
ATOM 628 C CA . ARG A 1 84 ? -5.692 1.697 17.168 1.00 88.00 84 ARG A CA 1
ATOM 629 C C . ARG A 1 84 ? -6.803 0.729 16.765 1.00 88.00 84 ARG A C 1
ATOM 631 O O . ARG A 1 84 ? -7.944 0.913 17.191 1.00 88.00 84 ARG A O 1
ATOM 638 N N . PHE A 1 85 ? -6.491 -0.263 15.938 1.00 89.50 85 PHE A N 1
ATOM 639 C CA . PHE A 1 85 ? -7.449 -1.227 15.400 1.00 89.50 85 PHE A CA 1
ATOM 640 C C . PHE A 1 85 ? -7.042 -2.658 15.761 1.00 89.50 85 PHE A C 1
ATOM 642 O O . PHE A 1 85 ? -5.868 -3.010 15.715 1.00 89.50 85 PHE A O 1
ATOM 649 N N . ASP A 1 86 ? -8.027 -3.513 16.037 1.00 88.69 86 ASP A N 1
ATOM 650 C CA . ASP A 1 86 ? -7.817 -4.926 16.378 1.00 88.69 86 ASP A CA 1
ATOM 651 C C . ASP A 1 86 ? -7.199 -5.716 15.209 1.00 88.69 86 ASP A C 1
ATOM 653 O O . ASP A 1 86 ? -6.476 -6.700 15.407 1.00 88.69 86 ASP A O 1
ATOM 657 N N . ARG A 1 87 ? -7.498 -5.297 13.972 1.00 87.00 87 ARG A N 1
ATOM 658 C CA . ARG A 1 87 ? -6.989 -5.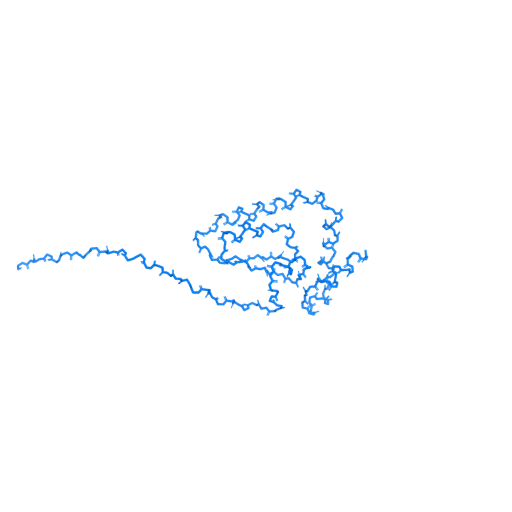892 12.733 1.00 87.00 87 ARG A CA 1
ATOM 659 C C . ARG A 1 87 ? -6.912 -4.855 11.621 1.00 87.00 87 ARG A C 1
ATOM 661 O O . ARG A 1 87 ? -7.850 -4.095 11.406 1.00 87.00 87 ARG A O 1
ATOM 668 N N . ILE A 1 88 ? -5.838 -4.913 10.838 1.00 89.25 88 ILE A N 1
ATOM 669 C CA . ILE A 1 88 ? -5.713 -4.182 9.574 1.00 89.25 88 ILE A CA 1
ATOM 670 C C . ILE A 1 88 ? -5.844 -5.174 8.418 1.00 89.25 88 ILE A C 1
ATOM 672 O O . ILE A 1 88 ? -5.096 -6.149 8.336 1.00 89.25 88 ILE A O 1
ATOM 676 N N . VAL A 1 89 ? -6.797 -4.932 7.522 1.00 90.19 89 VAL A N 1
ATOM 677 C CA . VAL A 1 89 ? -6.992 -5.693 6.285 1.00 90.19 89 VAL A CA 1
ATOM 678 C C . VAL A 1 89 ? -6.479 -4.850 5.125 1.00 90.19 89 VAL A C 1
ATOM 680 O O . VAL A 1 89 ? -7.013 -3.779 4.853 1.00 90.19 89 VAL A O 1
ATOM 683 N N . LEU A 1 90 ? -5.446 -5.333 4.435 1.00 90.75 90 LEU A N 1
ATOM 684 C CA . LEU A 1 90 ? -4.941 -4.704 3.215 1.00 90.75 90 LEU A CA 1
ATOM 685 C C . LEU A 1 90 ? -5.631 -5.323 2.002 1.00 90.75 90 LEU A C 1
ATOM 687 O O . LEU A 1 90 ? -5.569 -6.538 1.807 1.00 90.75 90 LEU A O 1
ATOM 691 N N . LEU A 1 91 ? -6.254 -4.488 1.177 1.00 89.81 91 LEU A N 1
ATOM 692 C CA . LEU A 1 91 ? -6.842 -4.880 -0.096 1.00 89.81 91 LEU A CA 1
ATOM 693 C C . LEU A 1 91 ? -6.069 -4.229 -1.238 1.00 89.81 91 LEU A C 1
ATOM 695 O O . LEU A 1 91 ? -5.959 -3.006 -1.306 1.00 89.81 91 LEU A O 1
ATOM 699 N N . ASP A 1 92 ? -5.568 -5.051 -2.153 1.00 90.62 92 ASP A N 1
ATOM 700 C CA . ASP A 1 92 ? -4.921 -4.603 -3.380 1.00 90.62 92 ASP A CA 1
ATOM 701 C C . ASP A 1 92 ? -5.073 -5.661 -4.482 1.00 90.62 92 ASP A C 1
ATOM 703 O O . ASP A 1 92 ? -5.291 -6.844 -4.210 1.00 90.62 92 ASP A O 1
ATOM 707 N N . ILE A 1 93 ? -4.948 -5.231 -5.735 1.00 90.94 93 ILE A N 1
ATOM 708 C CA . ILE A 1 93 ? -4.903 -6.102 -6.908 1.00 90.94 93 ILE A CA 1
ATOM 709 C C . ILE A 1 93 ? -3.533 -6.778 -7.065 1.00 90.94 93 ILE A C 1
ATOM 711 O O . ILE A 1 93 ? -3.439 -7.867 -7.640 1.00 90.94 93 ILE A O 1
ATOM 715 N N . ALA A 1 94 ? -2.465 -6.160 -6.552 1.00 90.50 94 ALA A N 1
ATOM 716 C CA . ALA A 1 94 ? -1.109 -6.682 -6.601 1.00 90.50 94 ALA A CA 1
ATOM 717 C C . ALA A 1 94 ? -0.325 -6.333 -5.327 1.00 90.50 94 ALA A C 1
ATOM 719 O O . ALA A 1 94 ? -0.253 -5.187 -4.903 1.00 90.50 94 ALA A O 1
ATOM 720 N N . PHE A 1 95 ? 0.331 -7.332 -4.741 1.00 90.81 95 PHE A N 1
ATOM 721 C CA . PHE A 1 95 ? 1.122 -7.177 -3.524 1.00 90.81 95 PHE A CA 1
ATOM 722 C C . PHE A 1 95 ? 2.611 -7.346 -3.808 1.00 90.81 95 PHE A C 1
ATOM 724 O O . PHE A 1 95 ? 3.052 -8.413 -4.249 1.00 90.81 95 PHE A O 1
ATOM 731 N N . GLY A 1 96 ? 3.390 -6.310 -3.503 1.00 88.94 96 GLY A N 1
ATOM 732 C CA . GLY A 1 96 ? 4.847 -6.343 -3.527 1.00 88.94 96 GLY A CA 1
ATOM 733 C C . GLY A 1 96 ? 5.445 -7.176 -2.387 1.00 88.94 96 GLY A C 1
ATOM 734 O O . GLY A 1 96 ? 4.752 -7.668 -1.496 1.00 88.94 96 GLY A O 1
ATOM 735 N N . VAL A 1 97 ? 6.770 -7.341 -2.402 1.00 85.62 97 VAL A N 1
ATOM 736 C CA . VAL A 1 97 ? 7.489 -8.157 -1.404 1.00 85.62 97 VAL A CA 1
ATOM 737 C C . VAL A 1 97 ? 7.339 -7.599 0.010 1.00 85.62 97 VAL A C 1
ATOM 739 O O . VAL A 1 97 ? 7.117 -8.375 0.935 1.00 85.62 97 VAL A O 1
ATOM 742 N N . GLU A 1 98 ? 7.434 -6.279 0.178 1.00 83.56 98 GLU A N 1
ATOM 743 C CA . GLU A 1 98 ? 7.328 -5.641 1.495 1.00 83.56 98 GLU A CA 1
ATOM 744 C C . GLU A 1 98 ? 5.933 -5.835 2.093 1.00 83.56 98 GLU A C 1
ATOM 746 O O . GLU A 1 98 ? 5.819 -6.308 3.219 1.00 83.56 98 GLU A O 1
ATOM 751 N N . ALA A 1 99 ? 4.869 -5.625 1.312 1.00 84.56 99 ALA A N 1
ATOM 752 C CA . ALA A 1 99 ? 3.496 -5.850 1.766 1.00 84.56 99 ALA A CA 1
ATOM 753 C C . ALA A 1 99 ? 3.261 -7.288 2.262 1.00 84.56 99 ALA A C 1
ATOM 755 O O . ALA A 1 99 ? 2.539 -7.520 3.229 1.00 84.56 99 ALA A O 1
ATOM 756 N N . ARG A 1 100 ? 3.938 -8.271 1.655 1.00 77.44 100 ARG A N 1
ATOM 757 C CA . ARG A 1 100 ? 3.871 -9.677 2.078 1.00 77.44 100 ARG A CA 1
ATOM 758 C C . ARG A 1 100 ? 4.571 -9.966 3.406 1.00 77.44 100 ARG A C 1
ATOM 760 O O . ARG A 1 100 ? 4.322 -11.023 3.975 1.00 77.44 100 ARG A O 1
ATOM 767 N N . ARG A 1 101 ? 5.459 -9.091 3.885 1.00 77.25 101 ARG A N 1
ATOM 768 C CA . ARG A 1 101 ? 6.099 -9.245 5.203 1.00 77.25 101 ARG A CA 1
ATOM 769 C C . ARG A 1 101 ? 5.162 -8.853 6.341 1.00 77.25 101 ARG A C 1
ATOM 771 O O . ARG A 1 101 ? 5.295 -9.391 7.432 1.00 77.25 101 ARG A O 1
ATOM 778 N N . PHE A 1 102 ? 4.200 -7.972 6.073 1.00 71.06 102 PHE A N 1
ATOM 779 C CA . PHE A 1 102 ? 3.259 -7.460 7.070 1.00 71.06 102 PHE A CA 1
ATOM 780 C C . PHE A 1 102 ? 2.001 -8.325 7.249 1.00 71.06 102 PHE A C 1
ATOM 782 O O . PHE A 1 102 ? 1.143 -7.991 8.060 1.00 71.06 102 PHE A O 1
ATOM 789 N N . GLY A 1 103 ? 1.877 -9.463 6.555 1.00 63.38 103 GLY A N 1
ATOM 790 C CA . GLY A 1 103 ? 0.751 -10.367 6.780 1.00 63.38 103 GLY A CA 1
ATOM 791 C C . GLY A 1 103 ? 0.797 -11.676 6.000 1.00 63.38 103 GLY A C 1
ATOM 792 O O . GLY A 1 103 ? 1.542 -11.847 5.035 1.00 63.38 103 GLY A O 1
ATOM 793 N N . GLN A 1 104 ? -0.064 -12.613 6.400 1.00 54.28 104 GLN A N 1
ATOM 794 C CA . GLN A 1 104 ? -0.404 -13.765 5.570 1.00 54.28 104 GLN A CA 1
ATOM 795 C C . GLN A 1 104 ? -1.262 -13.251 4.412 1.00 54.28 104 GLN A C 1
ATOM 797 O O . GLN A 1 104 ? -2.391 -12.816 4.619 1.00 54.28 104 GLN A O 1
ATOM 802 N N . THR A 1 105 ? -0.714 -13.235 3.194 1.00 48.53 105 THR A N 1
ATOM 803 C CA . THR A 1 105 ? -1.481 -12.854 2.002 1.00 48.53 105 THR A CA 1
ATOM 804 C C . THR A 1 105 ? -2.637 -13.840 1.864 1.00 48.53 105 THR A C 1
ATOM 806 O O . THR A 1 105 ? -2.403 -15.004 1.535 1.00 48.53 105 THR A O 1
ATOM 809 N N . LEU A 1 106 ? -3.867 -13.401 2.130 1.00 45.28 106 LEU A N 1
ATOM 810 C CA . LEU A 1 106 ? -5.050 -14.169 1.778 1.00 45.28 106 LEU A CA 1
ATOM 811 C C . LEU A 1 106 ? -5.144 -14.086 0.255 1.00 45.28 106 LEU A C 1
ATOM 813 O O . LEU A 1 106 ? -5.622 -13.101 -0.296 1.00 45.28 106 LEU A O 1
ATOM 817 N N . ALA A 1 107 ? -4.525 -15.061 -0.412 1.00 37.28 107 ALA A N 1
ATOM 818 C CA . ALA A 1 107 ? -4.233 -15.002 -1.840 1.00 37.28 107 ALA A CA 1
ATOM 819 C C . ALA A 1 107 ? -5.486 -14.869 -2.716 1.00 37.28 107 ALA A C 1
ATOM 821 O O . ALA A 1 107 ? -5.353 -14.491 -3.866 1.00 37.28 107 ALA A O 1
ATOM 822 N N . GLU A 1 108 ? -6.674 -15.095 -2.168 1.00 38.84 108 GLU A N 1
ATOM 823 C CA . GLU A 1 108 ? -7.976 -14.861 -2.780 1.00 38.84 108 GLU A CA 1
ATOM 824 C C . GLU A 1 108 ? -9.000 -14.938 -1.643 1.00 38.84 108 GLU A C 1
ATOM 826 O O . GLU A 1 108 ? -9.37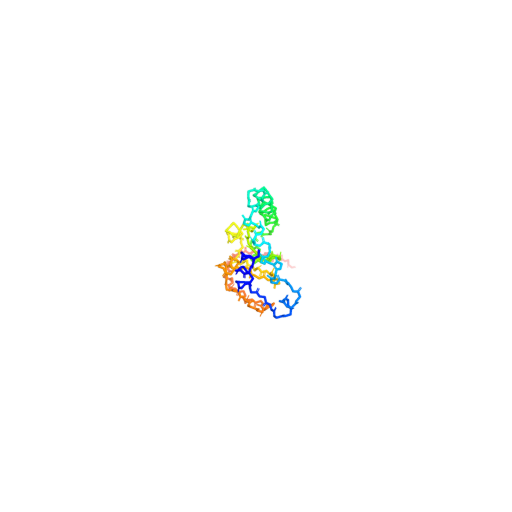2 -16.042 -1.260 1.00 38.84 108 GLU A O 1
ATOM 831 N N . ALA A 1 109 ? -9.437 -13.825 -1.040 1.00 32.34 109 ALA A N 1
ATOM 832 C CA . ALA A 1 109 ? -10.732 -13.833 -0.355 1.00 32.34 109 ALA A CA 1
ATOM 833 C C . ALA A 1 109 ? -11.226 -12.448 0.083 1.00 32.34 109 ALA A C 1
ATOM 835 O O . ALA A 1 109 ? -10.627 -11.771 0.910 1.00 32.34 109 ALA A O 1
ATOM 836 N N . VAL A 1 110 ? -12.451 -12.145 -0.334 1.00 36.78 110 VAL A N 1
ATOM 837 C CA . VAL A 1 110 ? -13.428 -11.382 0.460 1.00 36.78 110 VAL A CA 1
ATOM 838 C C . VAL A 1 110 ? -13.931 -12.205 1.673 1.00 36.78 110 VAL A C 1
ATOM 840 O O . VAL A 1 110 ? -14.843 -11.798 2.381 1.00 36.78 110 VAL A O 1
ATOM 843 N N . ALA A 1 111 ? -13.354 -13.365 1.991 1.00 29.17 111 ALA A N 1
ATOM 844 C CA . ALA A 1 111 ? -13.776 -14.156 3.143 1.00 29.17 111 ALA A CA 1
ATOM 845 C C . ALA A 1 111 ? -13.323 -13.506 4.460 1.00 29.17 111 ALA A C 1
ATOM 847 O O . ALA A 1 111 ? -12.200 -13.691 4.931 1.00 29.17 111 ALA A O 1
ATOM 848 N N . ALA A 1 112 ? -14.247 -12.745 5.042 1.00 31.50 112 ALA A N 1
ATOM 849 C CA . ALA A 1 112 ? -14.270 -12.324 6.430 1.00 31.50 112 ALA A CA 1
ATOM 850 C C . ALA A 1 112 ? -13.664 -13.393 7.356 1.00 31.50 112 ALA A C 1
ATOM 852 O O . ALA A 1 112 ? -14.195 -14.494 7.499 1.00 31.50 112 ALA A O 1
ATOM 853 N N . MET A 1 113 ? -12.560 -13.057 8.021 1.00 34.75 113 MET A N 1
ATOM 854 C CA . MET A 1 113 ? -12.067 -13.861 9.134 1.00 34.75 113 MET A CA 1
ATOM 855 C C . MET A 1 113 ? -13.007 -13.635 10.329 1.00 34.75 113 MET A C 1
ATOM 857 O O . MET A 1 113 ? -13.235 -12.466 10.674 1.00 34.75 113 MET A O 1
ATOM 861 N N . PRO A 1 114 ? -13.570 -14.699 10.946 1.00 35.81 114 PRO A N 1
ATOM 862 C CA . PRO A 1 114 ? -14.589 -14.560 11.979 1.00 35.81 114 PRO A CA 1
ATOM 863 C C . PRO A 1 114 ? -14.073 -13.690 13.129 1.00 35.81 114 PRO A C 1
ATOM 865 O O . PRO A 1 114 ? -12.883 -13.761 13.460 1.00 35.81 114 PRO A O 1
ATOM 868 N N . PRO A 1 115 ? -14.941 -12.859 13.735 1.00 38.66 115 PRO A N 1
ATOM 869 C CA . PRO A 1 115 ? -14.531 -11.978 14.815 1.00 38.66 115 PRO A CA 1
ATOM 870 C C . PRO A 1 115 ? -13.922 -12.813 15.942 1.00 38.66 115 PRO A C 1
ATOM 872 O O . PRO A 1 115 ? -14.499 -13.816 16.383 1.00 38.66 115 PRO A O 1
ATOM 875 N N . ARG A 1 116 ? -12.747 -12.397 16.432 1.00 43.91 116 ARG A N 1
ATOM 876 C CA . ARG A 1 116 ? -12.255 -12.885 17.721 1.00 43.91 116 ARG A CA 1
ATOM 877 C C . ARG A 1 116 ? -13.336 -12.553 18.741 1.00 43.91 116 ARG A C 1
ATOM 879 O O . ARG A 1 116 ? -13.766 -11.411 18.838 1.00 43.91 116 ARG A O 1
ATOM 886 N N . ARG A 1 117 ? -13.819 -13.570 19.458 1.00 40.25 117 ARG A N 1
ATOM 887 C CA . ARG A 1 117 ? -14.887 -13.436 20.456 1.00 40.25 117 ARG A CA 1
ATOM 888 C C . ARG A 1 117 ? -14.541 -12.302 21.426 1.00 40.25 117 ARG A C 1
ATOM 890 O O . ARG A 1 117 ? -13.715 -12.491 22.318 1.00 40.25 117 ARG A O 1
ATOM 897 N N . HIS A 1 118 ? -15.190 -11.150 21.273 1.00 40.44 118 HIS A N 1
ATOM 898 C CA . HIS A 1 118 ? -15.153 -10.089 22.268 1.00 40.44 118 HIS A CA 1
ATOM 899 C C . HIS A 1 118 ? -15.709 -10.654 23.580 1.00 40.44 118 HIS A C 1
ATOM 901 O O . HIS A 1 118 ? -16.883 -11.026 23.671 1.00 40.44 118 HIS A O 1
ATOM 907 N N . ARG A 1 119 ? -14.878 -10.718 24.628 1.00 39.59 119 ARG A N 1
ATOM 908 C CA . ARG A 1 119 ? -15.392 -10.802 25.998 1.00 39.59 119 ARG A CA 1
ATOM 909 C C . ARG A 1 119 ? -16.016 -9.446 26.321 1.00 39.59 119 ARG A C 1
ATOM 911 O O . ARG A 1 119 ? -15.349 -8.568 26.858 1.00 39.59 119 ARG A O 1
ATOM 918 N N . HIS A 1 120 ? -17.302 -9.282 26.018 1.00 41.16 120 HIS A N 1
ATOM 919 C CA . HIS A 1 120 ? -18.102 -8.240 26.651 1.00 41.16 120 HIS A CA 1
ATOM 920 C C . HIS A 1 120 ? -18.104 -8.497 28.161 1.00 41.16 120 HIS A C 1
ATOM 922 O O . HIS A 1 120 ? -18.824 -9.354 28.676 1.00 41.16 120 HIS A O 1
ATOM 928 N N . ARG A 1 121 ? -17.272 -7.748 28.884 1.00 45.25 121 ARG A N 1
ATOM 929 C CA . ARG A 1 121 ? -17.399 -7.572 30.326 1.00 45.25 121 ARG A CA 1
ATOM 930 C C . ARG A 1 121 ? -18.716 -6.823 30.538 1.00 45.25 121 ARG A C 1
ATOM 932 O O . ARG A 1 121 ? -18.785 -5.623 30.299 1.00 45.25 121 ARG A O 1
ATOM 939 N N . ARG A 1 122 ? -19.783 -7.549 30.901 1.00 40.28 122 ARG A N 1
ATOM 940 C CA . ARG A 1 122 ? -21.061 -6.958 31.329 1.00 40.28 122 ARG A CA 1
ATOM 941 C C . ARG A 1 122 ? -20.766 -5.943 32.433 1.00 40.28 122 ARG A C 1
ATOM 943 O O . ARG A 1 122 ? -20.457 -6.329 33.557 1.00 40.28 122 ARG A O 1
ATOM 950 N N . LEU A 1 123 ? -20.892 -4.658 32.125 1.00 46.19 123 LEU A N 1
ATOM 951 C CA . LEU A 1 123 ? -21.184 -3.648 33.131 1.00 46.19 123 LEU A CA 1
ATOM 952 C C . LEU A 1 123 ? -22.654 -3.847 33.508 1.00 46.19 123 LEU A C 1
ATOM 954 O O . LEU A 1 123 ? -23.558 -3.342 32.849 1.00 46.19 123 LEU A O 1
ATOM 958 N N . ALA A 1 124 ? -22.895 -4.674 34.525 1.00 41.25 124 ALA A N 1
ATOM 959 C CA . ALA A 1 124 ? -24.196 -4.785 35.167 1.00 41.25 124 ALA A CA 1
ATOM 960 C C . ALA A 1 124 ? -24.441 -3.512 35.994 1.00 41.25 124 ALA A C 1
ATOM 962 O O . ALA A 1 124 ? -24.213 -3.483 37.201 1.00 41.25 124 ALA A O 1
ATOM 963 N N . GLY A 1 125 ? -24.870 -2.441 35.326 1.00 40.25 125 GLY A N 1
ATOM 964 C CA . GLY A 1 125 ? -25.518 -1.313 35.981 1.00 40.25 125 GLY A CA 1
ATOM 965 C C . GLY A 1 125 ? -26.897 -1.759 36.460 1.00 40.25 125 GLY A C 1
ATOM 966 O O . GLY A 1 125 ? -27.771 -2.052 35.648 1.00 40.25 125 GLY A O 1
ATOM 967 N N . LYS A 1 126 ? -27.076 -1.865 37.779 1.00 42.31 126 LYS A N 1
ATOM 968 C CA . LYS A 1 126 ? -28.383 -2.037 38.421 1.00 42.31 126 LYS A CA 1
ATOM 969 C C . LYS A 1 126 ? -29.238 -0.799 38.136 1.00 42.31 126 LYS A C 1
ATOM 971 O O . LYS A 1 126 ? -28.955 0.269 38.669 1.00 42.31 126 LYS A O 1
ATOM 976 N N . THR A 1 127 ? -30.294 -0.944 37.348 1.00 44.19 127 THR A N 1
ATOM 977 C CA . THR A 1 127 ? -31.389 0.033 37.299 1.00 44.19 127 THR A CA 1
ATOM 978 C C . THR A 1 127 ? -32.261 -0.158 38.551 1.00 44.19 127 THR A C 1
ATOM 980 O O . THR A 1 127 ? -32.643 -1.299 38.828 1.00 44.19 127 THR A O 1
ATOM 983 N N . PRO A 1 128 ? -32.582 0.886 39.338 1.00 47.12 128 PRO A N 1
ATOM 984 C CA . PRO A 1 128 ? -33.501 0.748 40.461 1.00 47.12 128 PRO A CA 1
ATOM 985 C C . PRO A 1 128 ? -34.949 0.594 39.976 1.00 47.12 128 PRO A C 1
ATOM 987 O O . PRO A 1 128 ? -35.394 1.265 39.047 1.00 47.12 128 PRO A O 1
ATOM 990 N N . GLN A 1 129 ? -35.674 -0.302 40.638 1.00 46.31 129 GLN A N 1
ATOM 991 C CA . GLN A 1 129 ? -37.087 -0.619 40.437 1.00 46.31 129 GLN A CA 1
ATOM 992 C C . GLN A 1 129 ? -37.982 0.508 40.994 1.00 46.31 129 GLN A C 1
ATOM 994 O O . GLN A 1 129 ? -37.757 0.926 42.132 1.00 46.31 129 GLN A O 1
ATOM 999 N N . PRO A 1 130 ? -39.001 1.009 40.267 1.00 46.47 130 PRO A N 1
ATOM 1000 C CA . PRO A 1 130 ? -39.931 1.976 40.837 1.00 46.47 130 PRO A CA 1
ATOM 1001 C C . PRO A 1 130 ? -40.953 1.270 41.739 1.00 46.47 130 PRO A C 1
ATOM 1003 O O . PRO A 1 130 ? -41.597 0.296 41.347 1.00 46.47 130 PRO A O 1
ATOM 1006 N N . ALA A 1 131 ? -41.086 1.775 42.967 1.00 48.88 131 ALA A N 1
ATOM 1007 C CA . ALA A 1 131 ? -42.050 1.320 43.958 1.00 48.88 131 ALA A CA 1
ATOM 1008 C C . ALA A 1 131 ? -43.490 1.586 43.485 1.00 48.88 131 ALA A C 1
ATOM 1010 O O . ALA A 1 131 ? -43.869 2.727 43.212 1.00 48.88 131 ALA A O 1
ATOM 1011 N N . ALA A 1 132 ? -44.299 0.528 43.417 1.00 45.88 132 ALA A N 1
ATOM 1012 C CA . ALA A 1 132 ? -45.728 0.627 43.164 1.00 45.88 132 ALA A CA 1
ATOM 1013 C C . ALA A 1 132 ? -46.413 1.350 44.336 1.00 45.88 132 ALA A C 1
ATOM 1015 O O . ALA A 1 132 ? -46.439 0.859 45.467 1.00 45.88 132 ALA A O 1
ATOM 1016 N N . ARG A 1 133 ? -46.965 2.535 44.060 1.00 46.09 133 ARG A N 1
ATOM 1017 C CA . ARG A 1 133 ? -47.875 3.239 44.967 1.00 46.09 133 ARG A CA 1
ATOM 1018 C C . ARG A 1 133 ? -49.166 2.430 45.099 1.00 46.09 133 ARG A C 1
ATOM 1020 O O 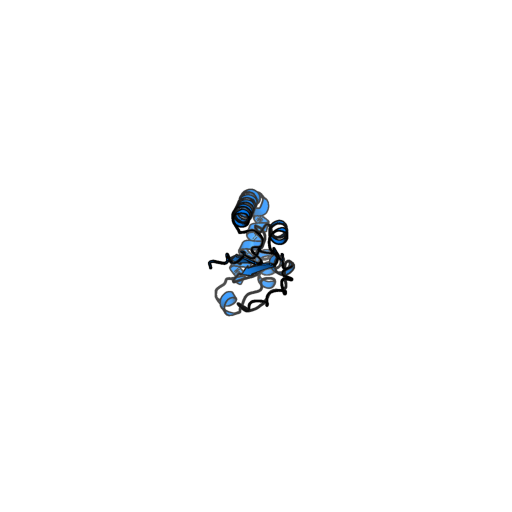. ARG A 1 133 ? -49.860 2.207 44.113 1.00 46.09 133 ARG A O 1
ATOM 1027 N N . ARG A 1 134 ? -49.485 2.033 46.334 1.00 46.12 134 ARG A N 1
ATOM 1028 C CA . ARG A 1 134 ? -50.837 1.648 46.755 1.00 46.12 134 ARG A CA 1
ATOM 1029 C C . ARG A 1 134 ? 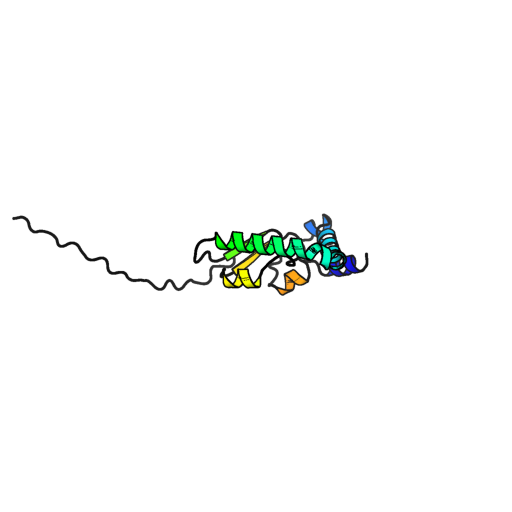-51.770 2.843 46.563 1.00 46.12 134 ARG A C 1
ATOM 1031 O O . ARG A 1 134 ? -51.449 3.935 47.031 1.00 46.12 134 ARG A O 1
ATOM 1038 N N . ILE A 1 135 ? -52.919 2.617 45.942 1.00 46.31 135 ILE A N 1
ATOM 1039 C CA . ILE A 1 135 ? -54.106 3.453 46.124 1.00 46.31 135 ILE A CA 1
ATOM 1040 C C . ILE A 1 135 ? -55.222 2.508 46.572 1.00 46.31 135 ILE A C 1
ATOM 1042 O O . ILE A 1 135 ? -55.282 1.367 46.112 1.00 46.31 135 ILE A O 1
ATOM 1046 N N . ALA A 1 136 ? -55.948 2.993 47.576 1.00 52.03 136 ALA A N 1
ATOM 1047 C CA . ALA A 1 136 ? -57.021 2.349 48.319 1.00 52.03 136 ALA A CA 1
ATOM 1048 C C . ALA A 1 136 ? -58.233 1.991 47.453 1.00 52.03 136 ALA A C 1
ATOM 1050 O O . ALA A 1 136 ? -58.416 2.646 46.402 1.00 52.03 136 ALA A O 1
#

Mean predicted aligned error: 11.58 Å